Protein AF-A0A0C2J4P3-F1 (afdb_monomer_lite)

Foldseek 3Di:
DAELEEAECEAAAEEAFDAAEDEYELAEHYLHAENYHQYDDPTHGYAYDYYQAHAHNYHDYDHPDDHDDDPDDDDHDRSVCSVVCCVQADDPPHD

Organism: NCBI:txid183763

Radius of gyration: 13.58 Å; chains: 1; bounding box: 29×31×39 Å

Structure (mmCIF, N/CA/C/O backbone):
data_AF-A0A0C2J4P3-F1
#
_entry.id   AF-A0A0C2J4P3-F1
#
loop_
_atom_site.group_PDB
_atom_site.id
_atom_site.type_symbol
_atom_site.label_atom_id
_atom_site.label_alt_id
_atom_site.label_comp_id
_atom_site.label_asym_id
_atom_site.label_entity_id
_atom_site.label_seq_id
_atom_site.pdbx_PDB_ins_code
_atom_site.Cartn_x
_atom_site.Cartn_y
_atom_site.Cartn_z
_atom_site.occupancy
_atom_site.B_iso_or_equiv
_atom_site.auth_seq_id
_atom_site.auth_comp_id
_atom_site.auth_asym_id
_atom_site.auth_atom_id
_atom_site.pdbx_PDB_model_num
ATOM 1 N N . HIS A 1 1 ? 5.304 -8.914 -0.619 1.00 97.88 1 HIS A N 1
ATOM 2 C CA . HIS A 1 1 ? 3.912 -9.127 -0.201 1.00 97.88 1 HIS A CA 1
ATOM 3 C C . HIS A 1 1 ? 3.608 -8.139 0.908 1.00 97.88 1 HIS A C 1
ATOM 5 O O . HIS A 1 1 ? 4.336 -8.132 1.896 1.00 97.88 1 HIS A O 1
ATOM 11 N N . VAL A 1 2 ? 2.631 -7.268 0.690 1.00 98.44 2 VAL A N 1
ATOM 12 C CA . VAL A 1 2 ? 2.185 -6.226 1.619 1.00 98.44 2 VAL A CA 1
ATOM 13 C C . VAL A 1 2 ? 0.671 -6.352 1.701 1.00 98.44 2 VAL A C 1
ATOM 15 O O . VAL A 1 2 ? 0.005 -6.150 0.686 1.00 98.44 2 VAL A O 1
ATOM 18 N N . TYR A 1 3 ? 0.143 -6.734 2.866 1.00 98.62 3 TYR A N 1
ATOM 19 C CA . TYR A 1 3 ? -1.290 -6.972 3.031 1.00 98.62 3 TYR A CA 1
ATOM 20 C C . TYR A 1 3 ? -1.862 -6.449 4.348 1.00 98.62 3 TYR A C 1
ATOM 22 O O . TYR A 1 3 ? -1.117 -6.329 5.322 1.00 98.62 3 TYR A O 1
ATOM 30 N N . ASN A 1 4 ? -3.164 -6.132 4.356 1.00 98.69 4 ASN A N 1
ATOM 31 C CA . ASN A 1 4 ? -3.927 -5.625 5.508 1.00 98.69 4 ASN A CA 1
ATOM 32 C C . ASN A 1 4 ? -3.316 -4.384 6.206 1.00 98.69 4 ASN A C 1
ATOM 34 O O . ASN A 1 4 ? -3.377 -4.253 7.428 1.00 98.69 4 ASN A O 1
ATOM 38 N N . ASN A 1 5 ? -2.717 -3.453 5.453 1.00 98.75 5 ASN A N 1
ATOM 39 C CA . ASN A 1 5 ? -2.186 -2.191 5.992 1.00 98.75 5 ASN A CA 1
ATOM 40 C C . ASN A 1 5 ? -3.140 -1.021 5.739 1.00 98.75 5 ASN A C 1
ATOM 42 O O . ASN A 1 5 ? -3.822 -0.974 4.715 1.00 98.75 5 ASN A O 1
ATOM 46 N N . TYR A 1 6 ? -3.125 -0.052 6.657 1.00 98.62 6 TYR A N 1
ATOM 47 C CA . TYR A 1 6 ? -3.840 1.215 6.527 1.00 98.62 6 TYR A CA 1
ATOM 48 C C . TYR A 1 6 ? -2.852 2.350 6.217 1.00 98.62 6 TYR A C 1
ATOM 50 O O . TYR A 1 6 ? -1.983 2.657 7.035 1.00 98.62 6 TYR A O 1
ATOM 58 N N . TYR A 1 7 ? -2.977 2.955 5.035 1.00 98.75 7 TYR A N 1
ATOM 59 C CA . TYR A 1 7 ? -2.227 4.135 4.602 1.00 98.75 7 TYR A CA 1
ATOM 60 C C . TYR A 1 7 ? -3.156 5.349 4.637 1.00 98.75 7 TYR A C 1
ATOM 62 O O . TYR A 1 7 ? -4.182 5.332 3.968 1.00 98.75 7 TYR A O 1
ATOM 70 N N . ASP A 1 8 ? -2.799 6.388 5.394 1.00 98.44 8 ASP A N 1
ATOM 71 C CA . ASP A 1 8 ? -3.680 7.532 5.674 1.00 98.44 8 ASP A CA 1
ATOM 72 C C . ASP A 1 8 ? -2.940 8.862 5.473 1.00 98.44 8 ASP A C 1
ATOM 74 O O . ASP A 1 8 ? -1.969 9.153 6.182 1.00 98.44 8 ASP A O 1
ATOM 78 N N . GLY A 1 9 ? -3.356 9.639 4.468 1.00 98.19 9 GLY A N 1
ATOM 79 C CA . GLY A 1 9 ? -2.869 10.997 4.197 1.00 98.19 9 GLY A CA 1
ATOM 80 C C . GLY A 1 9 ? -1.391 11.100 3.805 1.00 98.19 9 GLY A C 1
ATOM 81 O O . GLY A 1 9 ? -0.800 12.182 3.869 1.00 98.19 9 GLY A O 1
ATOM 82 N N . VAL A 1 10 ? -0.762 9.981 3.437 1.00 98.12 10 VAL A N 1
ATOM 83 C CA . VAL A 1 10 ? 0.624 9.949 2.953 1.00 98.12 10 VAL A CA 1
ATOM 84 C C . VAL A 1 10 ? 0.679 10.276 1.463 1.00 98.12 10 VAL A C 1
ATOM 86 O O . VAL A 1 10 ? -0.218 9.926 0.711 1.00 98.12 10 VAL A O 1
ATOM 89 N N . ASP A 1 11 ? 1.755 10.925 1.019 1.00 97.44 11 ASP A N 1
ATOM 90 C CA . ASP A 1 11 ? 1.915 11.306 -0.392 1.00 97.44 11 ASP A CA 1
ATOM 91 C C . ASP A 1 11 ? 2.073 10.083 -1.315 1.00 97.44 11 ASP A C 1
ATOM 93 O O . ASP A 1 11 ? 1.381 9.947 -2.323 1.00 97.44 11 ASP A O 1
ATOM 97 N N . THR A 1 12 ? 2.956 9.164 -0.923 1.00 97.75 12 THR A N 1
ATOM 98 C CA . THR A 1 12 ? 3.266 7.935 -1.655 1.00 97.75 12 THR A CA 1
ATOM 99 C C . THR A 1 12 ? 3.086 6.730 -0.735 1.00 97.75 12 THR A C 1
ATOM 101 O O . THR A 1 12 ? 3.657 6.695 0.357 1.00 97.75 12 THR A O 1
ATOM 104 N N . GLY A 1 13 ? 2.314 5.741 -1.186 1.00 98.12 13 GLY A N 1
ATOM 105 C CA . GLY A 1 13 ? 2.120 4.464 -0.506 1.00 98.12 13 GLY A CA 1
ATOM 106 C C . GLY A 1 13 ? 3.274 3.498 -0.779 1.00 98.12 13 GLY A C 1
ATOM 107 O O . GLY A 1 13 ? 4.312 3.536 -0.117 1.00 98.12 13 GLY A O 1
ATOM 108 N N . ILE A 1 14 ? 3.098 2.601 -1.748 1.00 98.44 14 ILE A N 1
ATOM 109 C CA . ILE A 1 14 ? 4.035 1.504 -2.026 1.00 98.44 14 ILE A CA 1
ATOM 110 C C . ILE A 1 14 ? 4.755 1.742 -3.353 1.00 98.44 14 ILE A C 1
ATOM 112 O O . ILE A 1 14 ? 4.155 1.641 -4.417 1.00 98.44 14 ILE A O 1
ATOM 116 N N . ALA A 1 15 ? 6.067 1.969 -3.302 1.00 97.81 15 ALA A N 1
ATOM 117 C CA . ALA A 1 15 ? 6.906 2.019 -4.496 1.00 97.81 15 ALA A CA 1
ATOM 118 C C . ALA A 1 15 ? 7.682 0.703 -4.687 1.00 97.81 15 ALA A C 1
ATOM 120 O O . ALA A 1 15 ? 8.467 0.303 -3.823 1.00 97.81 15 ALA A O 1
ATOM 121 N N . SER A 1 16 ? 7.496 0.042 -5.829 1.00 97.88 16 SER A N 1
ATOM 122 C CA . SER A 1 16 ? 8.280 -1.122 -6.256 1.00 97.88 16 SER A CA 1
ATOM 123 C C . SER A 1 16 ? 9.341 -0.652 -7.244 1.00 97.88 16 SER A C 1
ATOM 125 O O . SER A 1 16 ? 9.014 -0.026 -8.237 1.00 97.88 16 SER A O 1
ATOM 127 N N . THR A 1 17 ? 10.621 -0.913 -6.980 1.00 97.38 17 THR A N 1
ATOM 128 C CA . THR A 1 17 ? 11.726 -0.420 -7.823 1.00 97.38 17 THR A CA 1
ATOM 129 C C . THR A 1 17 ? 12.755 -1.512 -8.085 1.00 97.38 17 THR A C 1
ATOM 131 O O . THR A 1 17 ? 12.750 -2.564 -7.440 1.00 97.38 17 THR A O 1
ATOM 134 N N . GLN A 1 18 ? 13.669 -1.260 -9.022 1.00 96.94 18 GLN A N 1
ATOM 135 C CA . GLN A 1 18 ? 14.847 -2.088 -9.290 1.00 96.94 18 GLN A CA 1
ATOM 136 C C . GLN A 1 18 ? 14.499 -3.560 -9.588 1.00 96.94 18 GLN A C 1
ATOM 138 O O . GLN A 1 18 ? 15.197 -4.476 -9.153 1.00 96.94 18 GLN A O 1
ATOM 143 N N . GLY A 1 19 ? 13.412 -3.796 -10.331 1.00 95.56 19 GLY A N 1
ATOM 144 C CA . GLY A 1 19 ? 12.963 -5.129 -10.738 1.00 95.56 19 GLY A CA 1
ATOM 145 C C . GLY A 1 19 ? 12.289 -5.963 -9.643 1.00 95.56 19 GLY A C 1
ATOM 146 O O . GLY A 1 19 ? 12.026 -7.147 -9.881 1.00 95.56 19 GLY A O 1
ATOM 147 N N . ALA A 1 20 ? 12.011 -5.383 -8.469 1.00 97.06 20 ALA A N 1
ATOM 148 C CA . ALA A 1 20 ? 11.269 -6.041 -7.395 1.00 97.06 20 ALA A CA 1
ATOM 149 C C . ALA A 1 20 ? 9.843 -6.420 -7.831 1.00 97.06 20 ALA A C 1
ATOM 151 O O . ALA A 1 20 ? 9.276 -5.806 -8.727 1.00 97.06 20 ALA A O 1
ATOM 152 N N . GLY A 1 21 ? 9.262 -7.431 -7.183 1.00 97.44 21 GLY A N 1
ATOM 153 C CA . GLY A 1 21 ? 7.855 -7.802 -7.343 1.00 97.44 21 GLY A CA 1
ATOM 154 C C . GLY A 1 21 ? 7.119 -7.664 -6.016 1.00 97.44 21 GLY A C 1
ATOM 155 O O . GLY A 1 21 ? 7.535 -8.259 -5.017 1.00 97.44 21 GLY A O 1
ATOM 156 N N . VAL A 1 22 ? 6.034 -6.893 -5.990 1.00 98.31 22 VAL A N 1
ATOM 157 C CA . VAL A 1 22 ? 5.216 -6.701 -4.788 1.00 98.31 22 VAL A CA 1
ATOM 158 C C . VAL A 1 22 ? 3.765 -7.072 -5.076 1.00 98.31 22 VAL A C 1
ATOM 160 O O . VAL A 1 22 ? 3.082 -6.388 -5.826 1.00 98.31 22 VAL A O 1
ATOM 163 N N . LEU A 1 23 ? 3.288 -8.141 -4.435 1.00 98.56 23 LEU A N 1
ATOM 164 C CA . LEU A 1 23 ? 1.855 -8.359 -4.244 1.00 98.56 23 LEU A CA 1
ATOM 165 C C . LEU A 1 23 ? 1.356 -7.389 -3.164 1.00 98.56 23 LEU A C 1
ATOM 167 O O . LEU A 1 23 ? 1.831 -7.470 -2.023 1.00 98.56 23 LEU A O 1
ATOM 171 N N . VAL A 1 24 ? 0.464 -6.479 -3.542 1.00 98.69 24 VAL A N 1
ATOM 172 C CA . VAL A 1 24 ? -0.212 -5.496 -2.687 1.00 98.69 24 VAL A CA 1
ATOM 173 C C . VAL A 1 24 ? -1.664 -5.935 -2.564 1.00 98.69 24 VAL A C 1
ATOM 175 O O . VAL A 1 24 ? -2.428 -5.852 -3.528 1.00 98.69 24 VAL A O 1
ATOM 178 N N . GLU A 1 25 ? -2.037 -6.450 -1.400 1.00 98.56 25 GLU A N 1
ATOM 179 C CA . GLU A 1 25 ? -3.272 -7.215 -1.253 1.00 98.56 25 GLU A CA 1
ATOM 180 C C . GLU A 1 25 ? -4.083 -6.824 -0.013 1.00 98.56 25 GLU A C 1
ATOM 182 O O . GLU A 1 25 ? -3.543 -6.764 1.079 1.00 98.56 25 GLU A O 1
ATOM 187 N N . GLY A 1 26 ? -5.380 -6.548 -0.144 1.00 98.69 26 GLY A N 1
ATOM 188 C CA . GLY A 1 26 ? -6.240 -6.289 1.020 1.00 98.69 26 GLY A CA 1
ATOM 189 C C . GLY A 1 26 ? -5.871 -5.048 1.849 1.00 98.69 26 GLY A C 1
ATOM 190 O O . GLY A 1 26 ? -6.176 -4.996 3.035 1.00 98.69 26 GLY A O 1
ATOM 191 N N . ASN A 1 27 ? -5.170 -4.059 1.286 1.00 98.88 27 ASN A N 1
ATOM 192 C CA . ASN A 1 27 ? -4.807 -2.825 1.995 1.00 98.88 27 ASN A CA 1
ATOM 193 C C . ASN A 1 27 ? -5.868 -1.731 1.798 1.00 98.88 27 ASN A C 1
ATOM 195 O O . ASN A 1 27 ? -6.597 -1.735 0.804 1.00 98.88 27 ASN A O 1
ATOM 199 N N . TYR A 1 28 ? -5.895 -0.752 2.703 1.00 98.88 28 TYR A N 1
ATOM 200 C CA . TYR A 1 28 ? -6.724 0.450 2.592 1.00 98.88 28 TYR A CA 1
ATOM 201 C C . TYR A 1 28 ? -5.836 1.686 2.437 1.00 98.88 28 TYR A C 1
ATOM 203 O O . TYR A 1 28 ? -4.972 1.943 3.277 1.00 98.88 28 TYR A O 1
ATOM 211 N N . PHE A 1 29 ? -6.073 2.463 1.384 1.00 98.94 29 PHE A N 1
ATOM 212 C CA . PHE A 1 29 ? -5.431 3.747 1.120 1.00 98.94 29 PHE A CA 1
ATOM 213 C C . PHE A 1 29 ? -6.480 4.857 1.243 1.00 98.94 29 PHE A C 1
ATOM 215 O O . PHE A 1 29 ? -7.436 4.875 0.471 1.00 98.94 29 PHE A O 1
ATOM 222 N N . ALA A 1 30 ? -6.311 5.750 2.218 1.00 98.81 30 ALA A N 1
ATOM 223 C CA . ALA A 1 30 ? -7.142 6.925 2.461 1.00 98.81 30 ALA A CA 1
ATOM 224 C C . ALA A 1 30 ? -6.3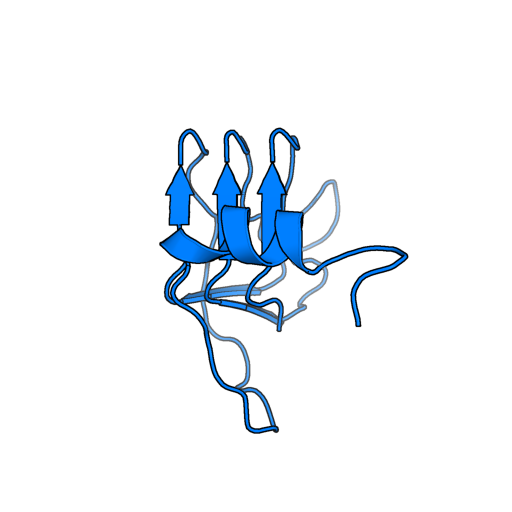61 8.195 2.110 1.00 98.81 30 ALA A C 1
ATOM 226 O O . ALA A 1 30 ? -5.294 8.438 2.677 1.00 98.81 30 ALA A O 1
ATOM 227 N N . ASP A 1 31 ? -6.890 8.996 1.185 1.00 98.69 31 ASP A N 1
ATOM 228 C CA . ASP A 1 31 ? -6.306 10.278 0.771 1.00 98.69 31 ASP A CA 1
ATOM 229 C C . ASP A 1 31 ? -4.818 10.171 0.368 1.00 98.69 31 ASP A C 1
ATOM 231 O O . ASP A 1 31 ? -4.002 11.031 0.704 1.00 98.69 31 ASP A O 1
ATOM 235 N N . VAL A 1 32 ? -4.456 9.102 -0.355 1.00 98.81 32 VAL A N 1
ATOM 236 C CA . VAL A 1 32 ? -3.092 8.842 -0.844 1.00 98.81 32 VAL A CA 1
ATOM 237 C C . VAL A 1 32 ? -3.005 9.179 -2.337 1.00 98.81 32 VAL A C 1
ATOM 239 O O . VAL A 1 32 ? -3.530 8.425 -3.161 1.00 98.81 32 VAL A O 1
ATOM 242 N N . PRO A 1 33 ? -2.344 10.279 -2.743 1.00 98.50 33 PRO A N 1
ATOM 243 C CA . PRO A 1 33 ? -2.250 10.674 -4.151 1.00 98.50 33 PRO A CA 1
ATOM 244 C C . PRO A 1 33 ? -1.531 9.652 -5.037 1.00 98.50 33 PRO A C 1
ATOM 246 O O . PRO A 1 33 ? -1.895 9.495 -6.201 1.00 98.50 33 PRO A O 1
ATOM 249 N N . HIS A 1 34 ? -0.540 8.943 -4.492 1.00 98.38 34 HIS A N 1
ATOM 250 C CA . HIS A 1 34 ? 0.218 7.911 -5.201 1.00 98.38 34 HIS A CA 1
ATOM 251 C C . HIS A 1 34 ? 0.182 6.581 -4.429 1.00 98.38 34 HIS A C 1
ATOM 253 O O . HIS A 1 34 ? 1.155 6.245 -3.745 1.00 98.38 34 HIS A O 1
ATOM 259 N N . PRO A 1 35 ? -0.928 5.810 -4.479 1.00 98.56 35 PRO A N 1
ATOM 260 C CA . PRO A 1 35 ? -1.075 4.598 -3.666 1.00 98.56 35 PRO A CA 1
ATOM 261 C C . PRO A 1 35 ? -0.015 3.546 -3.967 1.00 98.56 35 PRO A C 1
ATOM 263 O O . PRO A 1 35 ? 0.564 2.960 -3.050 1.00 98.56 35 PRO A O 1
ATOM 266 N N . THR A 1 36 ? 0.277 3.351 -5.252 1.00 98.62 36 THR A N 1
ATOM 267 C CA . THR A 1 36 ? 1.366 2.502 -5.721 1.00 98.62 36 THR A CA 1
ATOM 268 C C . THR A 1 36 ? 2.127 3.165 -6.859 1.00 98.62 36 THR A C 1
ATOM 270 O O . THR A 1 36 ? 1.534 3.879 -7.665 1.00 98.62 36 THR A O 1
ATOM 273 N N . LEU A 1 37 ? 3.436 2.916 -6.913 1.00 98.06 37 LEU A N 1
ATOM 274 C CA . LEU A 1 37 ? 4.330 3.360 -7.981 1.00 98.06 37 LEU A CA 1
ATOM 275 C C . LEU A 1 37 ? 5.238 2.207 -8.413 1.00 98.06 37 LEU A C 1
ATOM 277 O O . LEU A 1 37 ? 5.844 1.537 -7.574 1.00 98.06 37 LEU A O 1
ATOM 281 N N . GLU A 1 38 ? 5.385 1.989 -9.711 1.00 95.06 38 GLU A N 1
ATOM 282 C CA . GLU A 1 38 ? 6.291 0.981 -10.268 1.00 95.06 38 GLU A CA 1
ATOM 283 C C . GLU A 1 38 ? 7.703 1.505 -10.483 1.00 95.06 38 GLU A C 1
ATOM 285 O O . GLU A 1 38 ? 8.556 0.756 -10.925 1.00 95.06 38 GLU A O 1
ATOM 290 N N . GLY A 1 39 ? 7.981 2.747 -10.103 1.00 93.69 39 GLY A N 1
ATOM 291 C CA . GLY A 1 39 ? 9.300 3.358 -10.092 1.00 93.69 39 GLY A CA 1
ATOM 292 C C . GLY A 1 39 ? 9.334 4.492 -9.070 1.00 93.69 39 GLY A C 1
ATOM 293 O O . GLY A 1 39 ? 8.301 4.986 -8.629 1.00 93.69 39 GLY A O 1
ATOM 294 N N . TYR A 1 40 ? 10.523 4.926 -8.653 1.00 93.69 40 TYR A N 1
ATOM 295 C CA . TYR A 1 40 ? 10.632 6.114 -7.803 1.00 93.69 40 TYR A CA 1
ATOM 296 C C . TYR A 1 40 ? 11.952 6.843 -8.030 1.00 93.69 40 TYR A C 1
ATOM 298 O O . TYR A 1 40 ? 13.040 6.255 -7.952 1.00 93.69 40 TYR A O 1
ATOM 306 N N . GLY A 1 41 ? 11.860 8.147 -8.299 1.00 93.50 41 GLY A N 1
ATOM 307 C CA . GLY A 1 41 ? 13.009 8.987 -8.624 1.00 93.50 41 GLY A CA 1
ATOM 308 C C . GLY A 1 41 ? 13.726 8.509 -9.889 1.00 93.50 41 GLY A C 1
ATOM 309 O O . GLY A 1 41 ? 13.136 8.454 -10.960 1.00 93.50 41 GLY A O 1
ATOM 310 N N . SER A 1 42 ? 15.015 8.186 -9.769 1.00 94.75 42 SER A N 1
ATOM 311 C CA . SER A 1 42 ? 15.840 7.676 -10.875 1.00 94.75 42 SER A CA 1
ATOM 312 C C . SER A 1 42 ? 15.972 6.150 -10.894 1.00 94.75 42 SER A C 1
ATOM 314 O O . SER A 1 42 ? 16.832 5.627 -11.603 1.00 94.75 42 SER A O 1
ATOM 316 N N . SER A 1 43 ? 15.218 5.445 -10.051 1.00 95.81 43 SER A N 1
ATOM 317 C CA . SER A 1 43 ? 15.265 3.983 -9.983 1.00 95.81 43 SER A CA 1
ATOM 318 C C . SER A 1 43 ?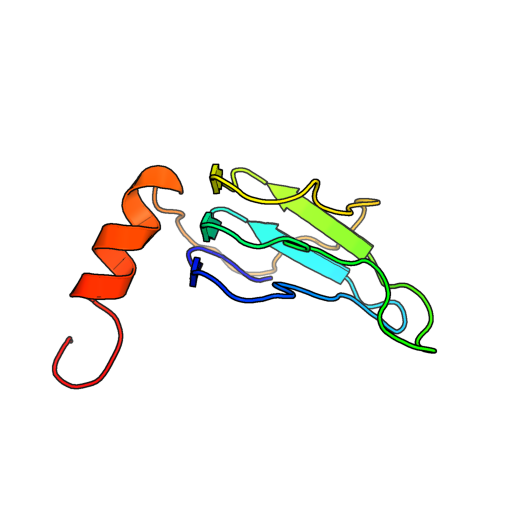 14.547 3.391 -11.188 1.00 95.81 43 SER A C 1
ATOM 320 O O . SER A 1 43 ? 13.536 3.937 -11.621 1.00 95.81 43 SER A O 1
ATOM 322 N N . SER A 1 44 ? 15.056 2.281 -11.720 1.00 95.31 44 SER A N 1
ATOM 323 C CA . SER A 1 44 ? 14.330 1.531 -12.741 1.00 95.31 44 SER A CA 1
ATOM 324 C C . SER A 1 44 ? 13.089 0.884 -12.144 1.00 95.31 44 SER A C 1
ATOM 326 O O . SER A 1 44 ? 13.025 0.652 -10.931 1.00 95.31 44 SER A O 1
ATOM 328 N N . ASP A 1 45 ? 12.169 0.498 -13.014 1.00 97.25 45 ASP A N 1
ATOM 329 C CA . ASP A 1 45 ? 10.879 0.015 -12.562 1.00 97.25 45 ASP A CA 1
ATOM 330 C C . ASP A 1 45 ? 10.953 -1.354 -11.862 1.00 97.25 45 ASP A C 1
ATOM 332 O O . ASP A 1 45 ? 11.841 -2.181 -12.122 1.00 97.25 45 ASP A O 1
ATOM 336 N N . GLY A 1 46 ? 10.037 -1.575 -10.925 1.00 97.25 46 GLY A N 1
ATOM 337 C CA . GLY A 1 46 ? 9.657 -2.876 -10.392 1.00 97.25 46 GLY A CA 1
ATOM 338 C C . GLY A 1 46 ? 8.399 -3.416 -11.076 1.00 97.25 46 GLY A C 1
ATOM 339 O O . GLY A 1 46 ? 8.107 -3.104 -12.225 1.00 97.25 46 GLY A O 1
ATOM 340 N N . ARG A 1 47 ? 7.679 -4.279 -10.361 1.00 97.81 47 ARG A N 1
ATOM 341 C CA . ARG A 1 47 ? 6.361 -4.812 -10.719 1.00 97.81 47 ARG A CA 1
ATOM 342 C C . ARG A 1 47 ? 5.458 -4.811 -9.496 1.00 97.81 47 ARG A C 1
ATOM 344 O O . ARG A 1 47 ? 5.918 -5.133 -8.388 1.00 97.81 47 ARG A O 1
ATOM 351 N N . ILE A 1 48 ? 4.190 -4.484 -9.701 1.00 98.50 48 ILE A N 1
ATOM 352 C CA . ILE A 1 48 ? 3.148 -4.518 -8.673 1.00 98.50 48 ILE A CA 1
ATOM 353 C C . ILE A 1 48 ? 1.951 -5.322 -9.175 1.00 98.50 48 ILE A C 1
ATOM 355 O O . ILE A 1 48 ? 1.470 -5.108 -10.282 1.00 98.50 48 ILE A O 1
ATOM 359 N N . GLU A 1 49 ? 1.455 -6.222 -8.330 1.00 98.50 49 GLU A N 1
ATOM 360 C CA . GLU A 1 49 ? 0.170 -6.905 -8.504 1.00 98.50 49 GLU A CA 1
ATOM 361 C C . GLU A 1 49 ? -0.779 -6.415 -7.407 1.00 98.50 49 GLU A C 1
ATOM 363 O O . GLU A 1 49 ? -0.418 -6.438 -6.227 1.00 98.50 49 GLU A O 1
ATOM 368 N N . LEU A 1 50 ? -1.977 -5.969 -7.787 1.00 98.44 50 LEU A N 1
ATOM 369 C CA . LEU A 1 50 ? -3.005 -5.497 -6.860 1.00 98.44 50 LEU A CA 1
ATOM 370 C C . LEU A 1 50 ? -4.088 -6.565 -6.701 1.00 98.44 50 LEU A C 1
ATOM 372 O O . LEU A 1 50 ? -4.633 -7.033 -7.698 1.00 98.44 50 LEU A O 1
ATOM 376 N N . ASN A 1 51 ? -4.477 -6.881 -5.466 1.00 97.81 51 ASN A N 1
ATOM 377 C CA . ASN A 1 51 ? -5.637 -7.733 -5.205 1.00 97.81 51 ASN A CA 1
ATOM 378 C C . ASN A 1 51 ? -6.474 -7.205 -4.028 1.00 97.81 51 ASN A C 1
ATOM 380 O O . ASN A 1 51 ? -5.969 -7.035 -2.928 1.00 97.81 51 ASN A O 1
ATOM 384 N N . GLY A 1 52 ? -7.761 -6.928 -4.245 1.00 98.06 52 GLY A N 1
ATOM 385 C CA . GLY A 1 52 ? -8.702 -6.610 -3.160 1.00 98.06 52 GLY A CA 1
ATOM 386 C C . GLY A 1 52 ? -8.362 -5.394 -2.282 1.00 98.06 52 GLY A C 1
ATOM 387 O O . GLY A 1 52 ? -8.717 -5.405 -1.113 1.00 98.06 52 GLY A O 1
ATOM 388 N N . ASN A 1 53 ? -7.666 -4.372 -2.795 1.00 98.75 53 ASN A N 1
ATOM 389 C CA . ASN A 1 53 ? -7.377 -3.142 -2.039 1.00 98.75 53 ASN A CA 1
ATOM 390 C C . ASN A 1 53 ? -8.529 -2.124 -2.137 1.00 98.75 53 ASN A C 1
ATOM 392 O O . ASN A 1 53 ? -9.254 -2.101 -3.134 1.00 98.75 53 ASN A O 1
ATOM 396 N N . VAL A 1 54 ? -8.630 -1.228 -1.154 1.00 98.88 54 VAL A N 1
ATOM 397 C CA . VAL A 1 54 ? -9.515 -0.052 -1.179 1.00 98.88 54 VAL A CA 1
ATOM 398 C C . VAL A 1 54 ? -8.687 1.211 -1.407 1.00 98.88 54 VAL A C 1
ATOM 400 O O . VAL A 1 54 ? -7.697 1.440 -0.716 1.00 98.88 54 VAL A O 1
ATOM 403 N N . PHE A 1 55 ? -9.117 2.038 -2.359 1.00 98.69 55 PHE A N 1
ATOM 404 C CA . PHE A 1 55 ? -8.536 3.347 -2.661 1.00 98.69 55 PHE A CA 1
ATOM 405 C C . PHE A 1 55 ? -9.610 4.420 -2.450 1.00 98.69 55 PHE A C 1
ATOM 407 O O . PHE A 1 55 ? -10.401 4.710 -3.346 1.00 98.69 55 PHE A O 1
ATOM 414 N N . ASP A 1 56 ? -9.672 4.970 -1.243 1.00 98.69 56 ASP A N 1
ATOM 415 C CA . ASP A 1 56 ? -10.637 5.986 -0.824 1.00 98.69 56 ASP A CA 1
ATOM 416 C C . ASP A 1 56 ? -9.981 7.369 -0.856 1.00 98.69 56 ASP A C 1
ATOM 418 O O . ASP A 1 56 ? -8.874 7.546 -0.347 1.00 98.69 56 ASP A O 1
ATOM 422 N N . GLY A 1 57 ? -10.597 8.332 -1.546 1.00 98.44 57 GLY A N 1
ATOM 423 C CA . GLY A 1 57 ? -10.007 9.665 -1.766 1.00 98.44 57 GLY A CA 1
ATOM 424 C C . GLY A 1 57 ? -8.618 9.667 -2.435 1.00 98.44 57 GLY A C 1
ATOM 425 O O . GLY A 1 57 ? -7.945 10.692 -2.470 1.00 98.44 57 GLY A O 1
ATOM 426 N N . SER A 1 58 ? -8.176 8.522 -2.958 1.00 98.69 58 SER A N 1
ATOM 427 C CA . SER A 1 58 ? -6.799 8.270 -3.380 1.00 98.69 58 SER A CA 1
ATOM 428 C C . SER A 1 58 ? -6.629 8.360 -4.900 1.00 98.69 58 SER A C 1
ATOM 430 O O . SER A 1 58 ? -7.603 8.324 -5.655 1.00 98.69 58 SER A O 1
ATOM 432 N N . GLY A 1 59 ? -5.384 8.498 -5.359 1.00 98.31 59 GLY A N 1
ATOM 433 C CA . GLY A 1 59 ? -5.057 8.512 -6.786 1.00 98.31 59 GLY A CA 1
ATOM 434 C C . GLY A 1 59 ? -5.174 7.142 -7.455 1.00 98.31 59 GLY A C 1
ATOM 435 O O . GLY A 1 59 ? -5.462 6.129 -6.819 1.00 98.31 59 GLY A O 1
ATOM 436 N N . GLU A 1 60 ? -4.939 7.111 -8.766 1.00 98.12 60 GLU A N 1
ATOM 437 C CA . GLU A 1 60 ? -4.928 5.864 -9.533 1.00 98.12 60 GLU A CA 1
ATOM 438 C C . GLU A 1 60 ? -3.646 5.066 -9.221 1.00 98.12 60 GLU A C 1
ATOM 440 O O . GLU A 1 60 ? -2.552 5.630 -9.302 1.00 98.12 60 GLU A O 1
ATOM 445 N N . PRO A 1 61 ? -3.749 3.783 -8.832 1.00 98.19 61 PRO A N 1
ATOM 446 C CA . PRO A 1 61 ? -2.581 2.969 -8.518 1.00 98.19 61 PRO A CA 1
ATOM 447 C C . PRO A 1 61 ? -1.863 2.492 -9.790 1.00 98.19 61 PRO A C 1
ATOM 449 O O . PRO A 1 61 ? -2.501 2.083 -10.760 1.00 98.19 61 PRO A O 1
ATOM 452 N N . GLU A 1 62 ? -0.529 2.463 -9.768 1.00 98.12 62 GLU A N 1
ATOM 453 C CA . GLU A 1 62 ? 0.273 1.804 -10.805 1.00 98.12 62 GLU A CA 1
ATOM 454 C C . GLU A 1 62 ? 0.407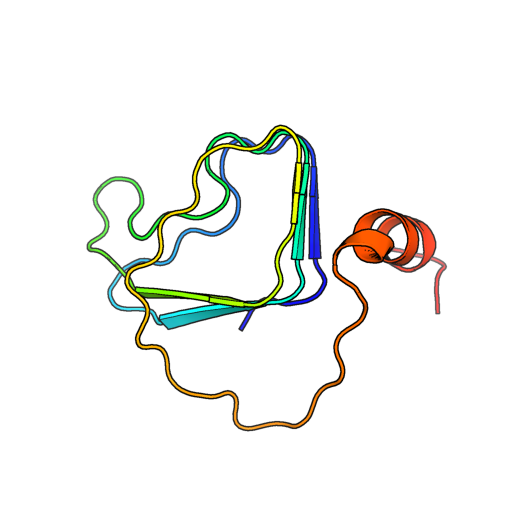 0.296 -10.539 1.00 98.12 62 GLU A C 1
ATOM 456 O O . GLU A 1 62 ? 0.714 -0.125 -9.416 1.00 98.12 62 GLU A O 1
ATOM 461 N N . ALA A 1 63 ? 0.188 -0.518 -11.578 1.00 97.12 63 ALA A N 1
ATOM 462 C CA . ALA A 1 63 ? 0.341 -1.970 -11.533 1.00 97.12 63 ALA A CA 1
ATOM 463 C C . ALA A 1 63 ? 0.510 -2.581 -12.935 1.00 97.12 63 ALA A C 1
ATOM 465 O O . ALA A 1 63 ? -0.403 -2.539 -13.761 1.00 97.12 63 ALA A O 1
ATOM 466 N N . SER A 1 64 ? 1.656 -3.213 -13.180 1.00 91.69 64 SER A N 1
ATOM 467 C CA . SER A 1 64 ? 1.964 -3.980 -14.395 1.00 91.69 64 SER A CA 1
ATOM 468 C C . SER A 1 64 ? 1.699 -5.479 -14.242 1.00 91.69 64 SER A C 1
ATOM 470 O O . SER A 1 64 ? 1.703 -6.212 -15.235 1.00 91.69 64 SER A O 1
ATOM 472 N N . GLY A 1 65 ? 1.435 -5.933 -13.014 1.00 89.81 65 GLY A N 1
ATOM 473 C CA . GLY A 1 65 ? 1.198 -7.324 -12.654 1.00 89.81 65 GLY A CA 1
ATOM 474 C C . GLY A 1 65 ? 2.442 -8.213 -12.743 1.00 89.81 65 GLY A C 1
ATOM 475 O O . GLY A 1 65 ? 3.576 -7.758 -12.911 1.00 89.81 65 GLY A O 1
ATOM 476 N N . GLY A 1 66 ? 2.239 -9.525 -12.627 1.00 87.94 66 GLY A N 1
ATOM 477 C CA . GLY A 1 66 ? 3.298 -10.513 -12.870 1.00 87.94 66 GLY A CA 1
ATOM 478 C C . GLY A 1 66 ? 4.340 -10.571 -11.751 1.00 87.94 66 GLY A C 1
ATOM 479 O O . GLY A 1 66 ? 5.545 -10.390 -11.972 1.00 87.94 66 GLY A O 1
ATOM 480 N N . VAL A 1 67 ? 3.870 -10.852 -10.537 1.00 95.00 67 VAL A N 1
ATOM 481 C CA . VAL A 1 67 ? 4.710 -11.138 -9.366 1.00 95.00 67 VAL A CA 1
ATOM 482 C C . VAL A 1 67 ? 4.584 -12.606 -8.965 1.00 95.00 67 VAL A C 1
ATOM 484 O O . VAL A 1 67 ? 3.568 -13.250 -9.223 1.00 95.00 67 VAL A O 1
ATOM 487 N N . ASP A 1 68 ? 5.625 -13.147 -8.336 1.00 94.62 68 ASP A N 1
ATOM 488 C CA . ASP A 1 68 ? 5.587 -14.518 -7.836 1.00 94.62 68 ASP A CA 1
ATOM 489 C C . ASP A 1 68 ? 4.582 -14.660 -6.685 1.00 94.62 68 ASP A C 1
ATOM 491 O O . ASP A 1 68 ? 4.407 -13.756 -5.861 1.00 94.62 68 ASP A O 1
ATOM 495 N N . GLY A 1 69 ? 3.951 -15.833 -6.609 1.00 93.00 69 GLY A N 1
ATOM 496 C CA . GLY A 1 69 ? 3.076 -16.192 -5.501 1.00 93.00 69 GLY A CA 1
ATOM 497 C C . GLY A 1 69 ? 3.825 -16.295 -4.170 1.00 93.00 69 GLY A C 1
ATOM 498 O O . GLY A 1 69 ? 5.040 -16.493 -4.100 1.00 93.00 69 GLY A O 1
ATOM 499 N N . VAL A 1 70 ? 3.069 -16.188 -3.086 1.00 97.12 70 VAL A N 1
ATOM 500 C CA . VAL A 1 70 ? 3.604 -16.150 -1.728 1.00 97.12 70 VAL A CA 1
ATOM 501 C C . VAL A 1 70 ? 3.751 -17.580 -1.170 1.00 97.12 70 VAL A C 1
ATOM 503 O O . VAL A 1 70 ? 2.783 -18.338 -1.199 1.00 97.12 70 VAL A O 1
ATOM 506 N N . PRO A 1 71 ? 4.924 -18.000 -0.644 1.00 96.94 71 PRO A N 1
ATOM 507 C CA . PRO A 1 71 ? 5.189 -19.398 -0.273 1.00 96.94 71 PRO A CA 1
ATOM 508 C C . PRO A 1 71 ? 4.701 -19.768 1.142 1.00 96.94 71 PRO A C 1
ATOM 510 O O . PRO A 1 71 ? 5.291 -20.624 1.803 1.00 96.94 71 PRO A O 1
ATOM 513 N N . TYR A 1 72 ? 3.661 -19.102 1.638 1.00 97.88 72 TYR A N 1
ATOM 514 C CA . TYR A 1 72 ? 3.076 -19.335 2.956 1.00 97.88 72 TYR A CA 1
ATOM 515 C C . TYR A 1 72 ? 1.566 -19.100 2.918 1.00 97.88 72 TYR A C 1
ATOM 517 O O . TYR A 1 72 ? 1.069 -18.351 2.083 1.00 97.88 72 TYR A O 1
ATOM 525 N N . SER A 1 73 ? 0.840 -19.754 3.823 1.00 97.81 73 SER A N 1
ATOM 526 C CA . SER A 1 73 ? -0.597 -19.541 3.997 1.00 97.81 73 SER A CA 1
ATOM 527 C C . SER A 1 73 ? -0.851 -18.319 4.874 1.00 97.81 73 SER A C 1
ATOM 529 O O . SER A 1 73 ? -0.095 -18.060 5.810 1.00 97.81 73 SER A O 1
ATOM 531 N N . TYR A 1 74 ? -1.910 -17.588 4.562 1.00 97.81 74 TYR A N 1
ATOM 532 C CA . TYR A 1 74 ? -2.384 -16.422 5.294 1.00 97.81 74 TYR A CA 1
ATOM 533 C C . TYR A 1 74 ? -3.882 -16.271 5.033 1.00 97.81 74 TYR A C 1
ATOM 535 O O . TYR A 1 74 ? -4.391 -16.777 4.030 1.00 97.81 74 TYR A O 1
ATOM 543 N N . ASP A 1 75 ? -4.557 -15.581 5.941 1.00 97.75 75 ASP A N 1
ATOM 544 C CA . ASP A 1 75 ? -5.938 -15.154 5.777 1.00 97.75 75 ASP A CA 1
ATOM 545 C C . ASP A 1 75 ? -5.950 -13.636 5.583 1.00 97.75 75 ASP A C 1
ATOM 547 O O . ASP A 1 75 ? -5.080 -12.928 6.099 1.00 97.75 75 ASP A O 1
ATOM 551 N N . LEU A 1 76 ? -6.924 -13.151 4.818 1.00 98.00 76 LEU A N 1
ATOM 552 C CA . LEU A 1 76 ? -7.155 -11.727 4.616 1.00 98.00 76 LEU A CA 1
ATOM 553 C C . LEU A 1 76 ? -8.410 -11.313 5.370 1.00 98.00 76 LEU A C 1
ATOM 555 O O . LEU A 1 76 ? -9.417 -12.024 5.359 1.00 98.00 76 LEU A O 1
ATOM 559 N N . ASP A 1 77 ? -8.340 -10.126 5.958 1.00 98.50 77 ASP A N 1
ATOM 560 C CA . ASP A 1 77 ? -9.535 -9.436 6.435 1.00 98.50 77 ASP A CA 1
ATOM 561 C C . ASP A 1 77 ? -10.113 -8.651 5.252 1.00 98.50 77 ASP A C 1
ATOM 563 O O . ASP A 1 77 ? -9.429 -8.423 4.248 1.00 98.50 77 ASP A O 1
ATOM 567 N N . ALA A 1 78 ? -11.375 -8.236 5.346 1.00 98.50 78 ALA A N 1
ATOM 568 C CA . ALA A 1 78 ? -11.939 -7.351 4.336 1.00 98.50 78 ALA A CA 1
ATOM 569 C C . ALA A 1 78 ? -11.194 -6.010 4.361 1.00 98.50 78 ALA A C 1
ATOM 571 O O . ALA A 1 78 ? -11.018 -5.414 5.426 1.00 98.50 78 ALA A O 1
ATOM 572 N N . ALA A 1 79 ? -10.767 -5.530 3.191 1.00 98.69 79 ALA A N 1
ATOM 573 C CA . ALA A 1 79 ? -9.997 -4.296 3.089 1.00 98.69 79 ALA A CA 1
ATOM 574 C C . ALA A 1 79 ? -10.754 -3.102 3.691 1.00 98.69 79 ALA A C 1
ATOM 576 O O . ALA A 1 79 ? -10.134 -2.255 4.327 1.00 98.69 79 ALA A O 1
ATOM 577 N N . GLU A 1 80 ? -12.086 -3.063 3.574 1.00 98.62 80 GLU A N 1
ATOM 578 C CA . GLU A 1 80 ? -12.940 -2.027 4.168 1.00 98.62 80 GLU A CA 1
ATOM 579 C C . GLU A 1 80 ? -12.863 -1.961 5.705 1.00 98.62 80 GLU A C 1
ATOM 581 O O . GLU A 1 80 ? -13.076 -0.892 6.278 1.00 98.62 80 GLU A O 1
ATOM 586 N N . ASP A 1 81 ? -12.534 -3.067 6.381 1.00 98.56 81 ASP A N 1
ATOM 587 C CA . ASP A 1 81 ? -12.465 -3.137 7.847 1.00 98.56 81 ASP A CA 1
ATOM 588 C C . ASP A 1 81 ? -11.090 -2.708 8.395 1.00 98.56 81 ASP A C 1
ATOM 590 O O . ASP A 1 81 ? -10.963 -2.359 9.578 1.00 98.56 81 ASP A O 1
ATOM 594 N N . ILE A 1 82 ? -10.061 -2.680 7.539 1.00 98.62 82 ILE A N 1
ATOM 595 C CA . ILE A 1 82 ? -8.655 -2.437 7.897 1.00 98.62 82 ILE A CA 1
ATOM 596 C C . ILE A 1 82 ? -8.421 -1.133 8.665 1.00 98.62 82 ILE A C 1
ATOM 598 O O . ILE A 1 82 ? -7.692 -1.191 9.660 1.00 98.62 82 ILE A O 1
ATOM 602 N N . PRO A 1 83 ? -9.036 0.020 8.323 1.00 98.50 83 PRO A N 1
ATOM 603 C CA . PRO A 1 83 ? -8.856 1.238 9.111 1.00 98.50 83 PRO A CA 1
ATOM 604 C C . PRO A 1 83 ? -9.208 1.033 10.589 1.00 98.50 83 PRO A C 1
ATOM 606 O O . PRO A 1 83 ? -8.484 1.488 11.477 1.00 98.50 83 PRO A O 1
ATOM 609 N N . SER A 1 84 ? -10.288 0.297 10.872 1.00 97.81 84 SER A N 1
ATOM 610 C CA . SER A 1 84 ? -10.736 0.042 12.243 1.00 97.81 84 SER A CA 1
ATOM 611 C C . SER A 1 84 ? -9.875 -1.005 12.954 1.00 97.81 84 SER A C 1
ATOM 613 O O . SER A 1 84 ? -9.481 -0.795 14.104 1.00 97.81 84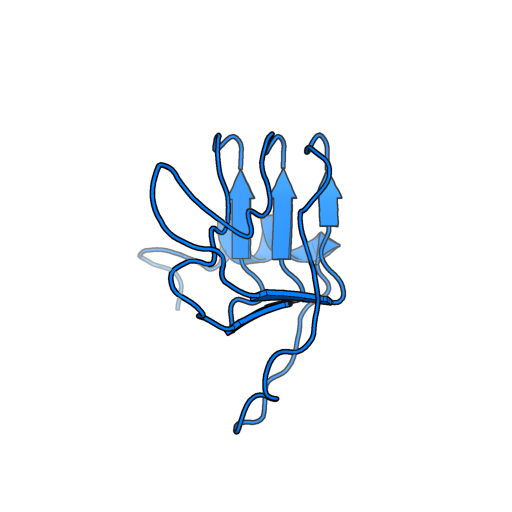 SER A O 1
ATOM 615 N N . LEU A 1 85 ? -9.528 -2.09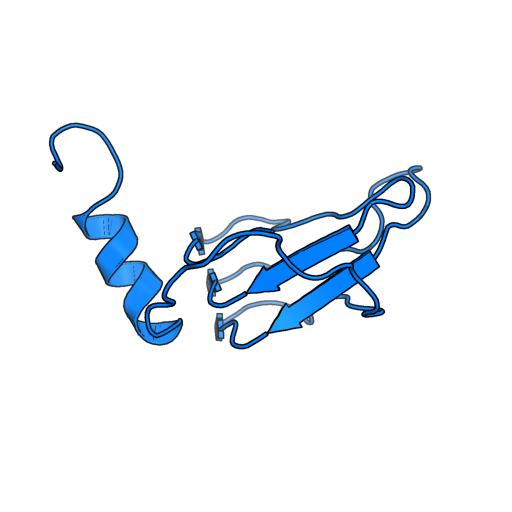2 12.259 1.00 97.75 85 LEU A N 1
ATOM 616 C CA . LEU A 1 85 ? -8.725 -3.190 12.799 1.00 97.75 85 LEU A CA 1
ATOM 617 C C . LEU A 1 85 ? -7.306 -2.728 13.135 1.00 97.75 85 LEU A C 1
ATOM 619 O O . LEU A 1 85 ? -6.823 -2.973 14.240 1.00 97.75 85 LEU A O 1
ATOM 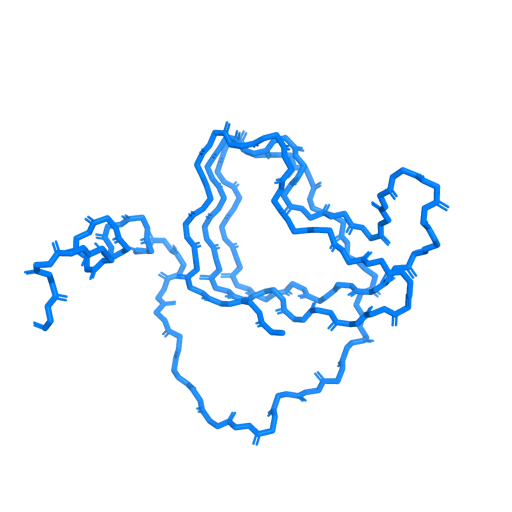623 N N . VAL A 1 86 ? -6.652 -2.002 12.225 1.00 97.38 86 VAL A N 1
ATOM 624 C CA . VAL A 1 86 ? -5.287 -1.499 12.434 1.00 97.38 86 VAL A CA 1
ATOM 625 C C . VAL A 1 86 ? -5.265 -0.423 13.514 1.00 97.38 86 VAL A C 1
ATOM 627 O O . VAL A 1 86 ? -4.449 -0.510 14.428 1.00 97.38 86 VAL A O 1
ATOM 630 N N . SER A 1 87 ? -6.181 0.551 13.477 1.00 95.75 87 SER A N 1
ATOM 631 C CA . SER A 1 87 ? -6.214 1.618 14.491 1.00 95.75 87 SER A CA 1
ATOM 632 C C . SER A 1 87 ? -6.507 1.089 15.899 1.00 95.75 87 SER A C 1
ATOM 634 O O . SER A 1 87 ? -6.072 1.687 16.883 1.00 95.75 87 SER A O 1
ATOM 636 N N . GLY A 1 88 ? -7.245 -0.022 16.009 1.00 94.38 88 GLY A N 1
ATOM 637 C CA . GLY A 1 88 ? -7.562 -0.667 17.283 1.00 94.38 88 GLY A CA 1
ATOM 638 C C . GLY A 1 88 ? -6.545 -1.714 17.745 1.00 94.38 88 GLY A C 1
ATOM 639 O O . GLY A 1 88 ? -6.438 -1.951 18.945 1.00 94.38 88 GLY A O 1
ATOM 640 N N . GLY A 1 89 ? -5.821 -2.352 16.822 1.00 94.12 89 GLY A N 1
ATOM 641 C CA . GLY A 1 89 ? -4.971 -3.511 17.111 1.00 94.12 89 GLY A CA 1
ATOM 642 C C . GLY A 1 89 ? -3.468 -3.266 16.988 1.00 94.12 89 GLY A C 1
ATOM 643 O O . GLY A 1 89 ? -2.686 -3.975 17.617 1.00 94.12 89 GLY A O 1
ATOM 644 N N . ALA A 1 90 ? -3.029 -2.273 16.215 1.00 93.50 90 ALA A N 1
ATOM 645 C CA . ALA A 1 90 ? -1.608 -1.989 16.037 1.00 93.50 90 ALA A CA 1
ATOM 646 C C . ALA A 1 90 ? -1.053 -1.091 17.157 1.00 93.50 90 ALA A C 1
ATOM 648 O O . ALA A 1 90 ? -1.769 -0.307 17.779 1.00 93.50 90 ALA A O 1
ATOM 649 N N . GLY A 1 91 ? 0.258 -1.175 17.394 1.00 93.44 91 GLY A N 1
ATOM 650 C CA . GLY A 1 91 ? 0.962 -0.328 18.360 1.00 93.44 91 GLY A CA 1
ATOM 651 C C . GLY A 1 91 ? 1.012 -0.881 19.789 1.00 93.44 91 GLY A C 1
ATOM 652 O O . GLY A 1 91 ? 0.597 -1.998 20.085 1.00 93.44 91 GLY A O 1
ATOM 653 N N . THR A 1 92 ? 1.615 -0.107 20.689 1.00 91.56 92 THR A N 1
ATOM 654 C CA . THR A 1 92 ? 1.908 -0.550 22.058 1.00 91.56 92 THR A CA 1
ATOM 655 C C . THR A 1 92 ? 0.637 -0.710 22.891 1.00 91.56 92 THR A C 1
ATOM 657 O O . THR A 1 92 ? -0.186 0.198 22.940 1.00 91.56 92 THR A O 1
ATOM 660 N N . GLY A 1 93 ? 0.539 -1.809 23.644 1.00 88.88 93 GLY A N 1
ATOM 661 C CA . GLY A 1 93 ? -0.569 -2.051 24.577 1.00 88.88 93 GLY A CA 1
ATOM 662 C C . GLY A 1 93 ? -1.722 -2.870 23.996 1.00 88.88 93 GLY A C 1
ATOM 663 O O . GLY A 1 93 ? -2.645 -3.190 24.739 1.00 88.88 93 GLY A O 1
ATOM 664 N N . ASN A 1 94 ? -1.619 -3.259 22.725 1.00 83.12 94 ASN A N 1
ATOM 665 C CA . ASN A 1 94 ? -2.533 -4.164 22.041 1.00 83.12 94 ASN A CA 1
ATOM 666 C C . ASN A 1 94 ? -1.813 -5.513 21.834 1.00 83.12 94 ASN A C 1
ATOM 668 O O . ASN A 1 94 ? -0.769 -5.544 21.180 1.00 83.12 94 ASN A O 1
ATOM 672 N N . ILE A 1 95 ? -2.311 -6.597 22.452 1.00 70.50 95 ILE A N 1
ATOM 673 C CA . ILE A 1 95 ? -1.850 -7.991 22.264 1.00 70.50 95 ILE A CA 1
ATOM 674 C C . ILE A 1 95 ? -3.018 -8.973 22.318 1.00 70.50 95 ILE A C 1
ATOM 676 O O . ILE A 1 95 ? -3.967 -8.708 23.091 1.00 70.50 95 ILE A O 1
#

pLDDT: mean 96.69, std 3.82, range [70.5, 98.94]

InterPro domains:
  IPR011050 Pectin lyase fold/virulence factor [SSF51126] (1-95)
  IPR012334 Pectin lyase fold [G3DSA:2.160.20.10] (1-95)

Secondary structure (DSSP, 8-state):
-EES-EEES-SEEEE-BTT-EEEEES-EEES-SEEEES--TTPPB-EEEEES-EEES--PPP-----PPPSS------GGGHHHHHHHHSSTT--

Sequence (95 aa):
HVYNNYYDGVDTGIASTQGAGVLVEGNYFADVPHPTLEGYGSSSDGRIELNGNVFDGSGEPEASGGVDGVPYSYDLDAAEDIPSLVSGGAGTGNI